Protein AF-A0A2D4T3S3-F1 (afdb_monomer_lite)

Sequence (102 aa):
MTRSVIGITALINLLMACPVAAAEGDLDTTFDSDGKVTTAIGSSRDFASAVAIQSDGKIVAAGHSPSGSSFDTVDFALVRYNTDGTLDTNFDSDGKVTTDIG

Structure (mmCIF, N/CA/C/O backbone):
data_AF-A0A2D4T3S3-F1
#
_entry.id   AF-A0A2D4T3S3-F1
#
loop_
_atom_site.group_PDB
_atom_site.id
_atom_site.type_symbol
_atom_site.label_atom_id
_atom_site.label_alt_id
_atom_site.label_comp_id
_atom_site.label_asym_id
_atom_site.label_entity_id
_atom_site.label_seq_id
_atom_site.pdbx_PDB_ins_code
_atom_site.Cartn_x
_atom_site.Cartn_y
_atom_site.Cartn_z
_atom_site.occupancy
_atom_site.B_iso_or_equiv
_atom_site.auth_seq_id
_atom_site.auth_comp_id
_atom_site.auth_asym_id
_atom_site.auth_atom_id
_atom_site.pdbx_PDB_model_num
ATOM 1 N N . MET A 1 1 ? -25.706 11.082 66.989 1.00 45.84 1 MET A N 1
ATOM 2 C CA . MET A 1 1 ? -24.811 10.378 66.048 1.00 45.84 1 MET A CA 1
ATOM 3 C C . MET A 1 1 ? -24.843 11.151 64.744 1.00 45.84 1 MET A C 1
ATOM 5 O O . MET A 1 1 ? -25.728 10.933 63.933 1.00 45.84 1 MET A O 1
ATOM 9 N N . THR A 1 2 ? -23.946 12.117 64.592 1.00 44.47 2 THR A N 1
ATOM 10 C CA . THR A 1 2 ? -23.923 13.015 63.431 1.00 44.47 2 THR A CA 1
ATOM 11 C C . THR A 1 2 ? -22.518 12.903 62.862 1.00 44.47 2 THR A C 1
ATOM 13 O O . THR A 1 2 ? -21.573 13.362 63.497 1.00 44.47 2 THR A O 1
ATOM 16 N N . ARG A 1 3 ? -22.344 12.181 61.749 1.00 49.19 3 ARG A N 1
ATOM 17 C CA . ARG A 1 3 ? -21.031 12.033 61.103 1.00 49.19 3 ARG A CA 1
ATOM 18 C C . ARG A 1 3 ? -20.910 13.063 59.984 1.00 49.19 3 ARG A C 1
ATOM 20 O O . ARG A 1 3 ? -21.746 13.114 59.092 1.00 49.19 3 ARG A O 1
ATOM 27 N N . SER A 1 4 ? -19.855 13.860 60.089 1.00 50.09 4 SER A N 1
ATOM 28 C CA . SER A 1 4 ? -19.359 14.859 59.145 1.00 50.09 4 SER A CA 1
ATOM 29 C C . SER A 1 4 ? -17.988 14.399 58.642 1.00 50.09 4 SER A C 1
ATOM 31 O O . SER A 1 4 ? -17.202 14.008 59.500 1.00 50.09 4 SER A O 1
ATOM 33 N N . VAL A 1 5 ? -17.734 14.437 57.321 1.00 47.16 5 VAL A N 1
ATOM 34 C CA . VAL A 1 5 ? -16.470 14.790 56.604 1.00 47.16 5 VAL A CA 1
ATOM 35 C C . VAL A 1 5 ? -16.870 14.952 55.111 1.00 47.16 5 VAL A C 1
ATOM 37 O O . VAL A 1 5 ? -17.448 14.026 54.557 1.00 47.16 5 VAL A O 1
ATOM 40 N N . ILE A 1 6 ? -16.906 16.131 54.473 1.00 49.56 6 ILE A N 1
ATOM 41 C CA . ILE A 1 6 ? -15.836 16.858 53.744 1.00 49.56 6 ILE A CA 1
ATOM 42 C C . ILE A 1 6 ? -14.884 15.937 52.948 1.00 49.56 6 ILE A C 1
ATOM 44 O O . ILE A 1 6 ? -14.022 15.292 53.531 1.00 49.56 6 ILE A O 1
ATOM 48 N N . GLY A 1 7 ? -14.981 15.919 51.612 1.00 39.91 7 GLY A N 1
ATOM 49 C CA . GLY A 1 7 ? -14.015 15.213 50.761 1.00 39.91 7 GLY A CA 1
ATOM 50 C C . GLY A 1 7 ? -14.233 15.372 49.252 1.00 39.91 7 GLY A C 1
ATOM 51 O O . GLY A 1 7 ? -14.942 14.578 48.653 1.00 39.91 7 GLY A O 1
ATOM 52 N N . ILE A 1 8 ? -13.527 16.350 48.671 1.00 45.59 8 ILE A N 1
ATOM 53 C CA . ILE A 1 8 ? -13.042 16.423 47.275 1.00 45.59 8 ILE A CA 1
ATOM 54 C C . ILE A 1 8 ? -14.026 16.921 46.196 1.00 45.59 8 ILE A C 1
ATOM 56 O O . ILE A 1 8 ? -14.785 16.198 45.562 1.00 45.59 8 ILE A O 1
ATOM 60 N N . THR A 1 9 ? -13.896 18.217 45.925 1.00 48.25 9 THR A N 1
ATOM 61 C CA . THR A 1 9 ? -14.133 18.878 44.639 1.00 48.25 9 THR A CA 1
ATOM 62 C C . THR A 1 9 ? -13.285 18.277 43.512 1.00 48.25 9 THR A C 1
ATOM 64 O O . THR A 1 9 ? -12.060 18.345 43.577 1.00 48.25 9 THR A O 1
ATOM 67 N N . ALA A 1 10 ? -13.932 17.830 42.435 1.00 38.59 10 ALA A N 1
ATOM 68 C CA . ALA A 1 10 ? -13.454 18.009 41.064 1.00 38.59 10 ALA A CA 1
ATOM 69 C C . ALA A 1 10 ? -14.658 17.988 40.111 1.00 38.59 10 ALA A C 1
ATOM 71 O O . ALA A 1 10 ? -15.217 16.943 39.789 1.00 38.59 10 ALA A O 1
ATOM 72 N N . LEU A 1 11 ? -15.063 19.178 39.678 1.00 52.78 11 LEU A N 1
ATOM 73 C CA . LEU A 1 11 ? -15.821 19.364 38.452 1.00 52.78 11 LEU A CA 1
ATOM 74 C C . LEU A 1 11 ? -14.875 18.999 37.290 1.00 52.78 11 LEU A C 1
ATOM 76 O O . LEU A 1 11 ? -13.981 19.771 36.965 1.00 52.78 11 LEU A O 1
ATOM 80 N N . ILE A 1 12 ? -15.048 17.823 36.697 1.00 48.59 12 ILE A N 1
ATOM 81 C CA . ILE A 1 12 ? -14.627 17.488 35.329 1.00 48.59 12 ILE A CA 1
ATOM 82 C C . ILE A 1 12 ? -15.872 16.797 34.759 1.00 48.59 12 ILE A C 1
ATOM 84 O O . ILE A 1 12 ? -16.220 15.688 35.146 1.00 48.59 12 ILE A O 1
ATOM 88 N N . ASN A 1 13 ? -16.772 17.559 34.126 1.00 42.00 13 ASN A N 1
ATOM 89 C CA . ASN A 1 13 ? -16.961 17.499 32.672 1.00 42.00 13 ASN A CA 1
ATOM 90 C C . ASN A 1 13 ? -16.441 16.167 32.114 1.00 42.00 13 ASN A C 1
ATOM 92 O O . ASN A 1 13 ? -15.243 15.950 32.048 1.00 42.00 13 ASN A O 1
ATOM 96 N N . LEU A 1 14 ? -17.275 15.264 31.636 1.00 40.84 14 LEU A N 1
ATOM 97 C CA . LEU A 1 14 ? -17.964 15.512 30.387 1.00 40.84 14 LEU A CA 1
ATOM 98 C C . LEU A 1 14 ? -18.916 14.343 30.162 1.00 40.84 14 LEU A C 1
ATOM 100 O O . LEU A 1 14 ? -18.547 13.186 30.353 1.00 40.84 14 LEU A O 1
ATOM 104 N N . LEU A 1 15 ? -20.131 14.685 29.748 1.00 48.16 15 LEU A N 1
ATOM 105 C CA . LEU A 1 15 ? -20.966 13.907 28.850 1.00 48.16 15 LEU A CA 1
ATOM 106 C C . LEU A 1 15 ? -20.109 12.914 28.042 1.00 48.16 15 LEU A C 1
ATOM 108 O O . LEU A 1 15 ? -19.521 13.293 27.033 1.00 48.16 15 LEU A O 1
ATOM 112 N N . MET A 1 16 ? -20.061 11.641 28.431 1.00 53.31 16 MET A N 1
ATOM 113 C CA . MET A 1 16 ? -19.886 10.632 27.398 1.00 53.31 16 MET A CA 1
ATOM 114 C C . MET A 1 16 ? -21.230 10.603 26.697 1.00 53.31 16 MET A C 1
ATOM 116 O O . MET A 1 16 ? -22.124 9.823 27.017 1.00 53.31 16 MET A O 1
ATOM 120 N N . ALA A 1 17 ? -21.403 11.555 25.783 1.00 44.06 17 ALA A N 1
ATOM 121 C CA . ALA A 1 17 ? -22.270 11.333 24.659 1.00 44.06 17 ALA A CA 1
ATOM 122 C C . ALA A 1 17 ? -21.898 9.932 24.173 1.00 44.06 17 ALA A C 1
ATOM 124 O O . ALA A 1 17 ? -20.708 9.620 24.087 1.00 44.06 17 ALA A O 1
ATOM 125 N N . CYS A 1 18 ? -22.887 9.085 23.893 1.00 38.41 18 CYS A N 1
ATOM 126 C CA . CYS A 1 18 ? -22.701 8.079 22.855 1.00 38.41 18 CYS A CA 1
ATOM 127 C C . CYS A 1 18 ? -21.909 8.801 21.755 1.00 38.41 18 CYS A C 1
ATOM 129 O O . CYS A 1 18 ? -22.437 9.819 21.298 1.00 38.41 18 CYS A O 1
ATOM 131 N N . PRO A 1 19 ? -20.623 8.482 21.523 1.00 54.56 19 PRO A N 1
ATOM 132 C CA . PRO A 1 19 ? -19.677 9.427 20.939 1.00 54.56 19 PRO A CA 1
ATOM 133 C C . PRO A 1 19 ? -19.986 9.545 19.462 1.00 54.56 19 PRO A C 1
ATOM 135 O O . PRO A 1 19 ? -19.291 8.911 18.700 1.00 54.56 19 PRO A O 1
ATOM 138 N N . VAL A 1 20 ? -21.093 10.215 19.105 1.00 54.59 20 VAL A N 1
ATOM 139 C CA . VAL A 1 20 ? -21.841 10.046 17.850 1.00 54.59 20 VAL A CA 1
ATOM 140 C C . VAL A 1 20 ? -21.464 8.701 17.243 1.00 54.59 20 VAL A C 1
ATOM 142 O O . VAL A 1 20 ? -20.644 8.666 16.334 1.00 54.59 20 VAL A O 1
ATOM 145 N N . ALA A 1 21 ? -21.879 7.601 17.898 1.00 59.72 21 ALA A N 1
ATOM 146 C CA . ALA A 1 21 ? -21.486 6.264 17.461 1.00 59.72 21 ALA A CA 1
ATOM 147 C C . ALA A 1 21 ? -21.746 6.217 15.962 1.00 59.72 21 ALA A C 1
ATOM 149 O O . ALA A 1 21 ? -22.881 6.510 15.582 1.00 59.72 21 ALA A O 1
ATOM 150 N N . ALA A 1 22 ? -20.683 5.993 15.179 1.00 60.84 22 ALA A N 1
ATOM 151 C CA . ALA A 1 22 ? -20.711 5.979 13.724 1.00 60.84 22 ALA A CA 1
ATOM 152 C C . ALA A 1 22 ? -22.071 5.438 13.274 1.00 60.84 22 ALA A C 1
ATOM 154 O O . ALA A 1 22 ? -22.442 4.315 13.635 1.00 60.84 22 ALA A O 1
ATOM 155 N N . ALA A 1 23 ? -22.877 6.287 12.637 1.00 71.50 23 ALA A N 1
ATOM 156 C CA . ALA A 1 23 ? -24.165 5.853 12.136 1.00 71.50 23 ALA A CA 1
ATOM 157 C C . ALA A 1 23 ? -23.919 4.728 11.125 1.00 71.50 23 ALA A C 1
ATOM 159 O O . ALA A 1 23 ? -22.847 4.635 10.528 1.00 71.50 23 ALA A O 1
ATOM 160 N N . GLU A 1 24 ? -24.895 3.847 10.917 1.00 79.69 24 GLU A N 1
ATOM 161 C CA . GLU A 1 24 ? -24.763 2.850 9.856 1.00 79.69 24 GLU A CA 1
ATOM 162 C C . GLU A 1 24 ? -24.490 3.559 8.518 1.00 79.69 24 GLU A C 1
ATOM 164 O O . GLU A 1 24 ? -25.284 4.386 8.070 1.00 79.69 24 GLU A O 1
ATOM 169 N N . GLY A 1 25 ? -23.347 3.250 7.901 1.00 85.50 25 GLY A N 1
ATOM 170 C CA . GLY A 1 25 ? -22.877 3.901 6.676 1.00 85.50 25 GLY A CA 1
ATOM 171 C C . GLY A 1 25 ? -21.832 5.006 6.874 1.00 85.50 25 GLY A C 1
ATOM 172 O O . GLY A 1 25 ? -21.259 5.446 5.877 1.00 85.50 25 GLY A O 1
ATOM 173 N N . ASP A 1 26 ? -21.538 5.415 8.111 1.00 89.81 26 ASP A N 1
ATOM 174 C CA . ASP A 1 26 ? -20.377 6.257 8.407 1.00 89.81 26 ASP A CA 1
ATOM 175 C C . ASP A 1 26 ? -19.075 5.469 8.200 1.00 89.81 26 ASP A C 1
ATOM 177 O O . ASP A 1 26 ? -19.019 4.247 8.365 1.00 89.81 26 ASP A O 1
ATOM 181 N N . LEU A 1 27 ? -18.009 6.186 7.839 1.00 91.25 27 LEU A N 1
ATOM 182 C CA . LEU A 1 27 ? -16.672 5.605 7.769 1.00 91.25 27 LEU A CA 1
ATOM 183 C C . LEU A 1 27 ? -16.211 5.168 9.168 1.00 91.25 27 LEU A C 1
ATOM 185 O O . LEU A 1 27 ? -16.406 5.884 10.152 1.00 91.25 27 LEU A O 1
ATOM 189 N N . ASP A 1 28 ? -15.565 4.005 9.244 1.00 91.38 28 ASP A N 1
ATOM 190 C CA . ASP A 1 28 ? -14.999 3.479 10.486 1.00 91.38 28 ASP A CA 1
ATOM 191 C C . ASP A 1 28 ? -13.727 4.244 10.855 1.00 91.38 28 ASP A C 1
ATOM 193 O O . ASP A 1 28 ? -12.641 3.916 10.396 1.00 91.38 28 ASP A O 1
ATOM 197 N N . THR A 1 29 ? -13.834 5.252 11.717 1.00 92.94 29 THR A N 1
ATOM 198 C CA . THR A 1 29 ? -12.696 6.097 12.119 1.00 92.94 29 THR A CA 1
ATOM 199 C C . THR A 1 29 ? -11.624 5.368 12.932 1.00 92.94 29 THR A C 1
ATOM 201 O O . THR A 1 29 ? -10.573 5.945 13.205 1.00 92.94 29 THR A O 1
ATOM 204 N N . THR A 1 30 ? -11.835 4.102 13.308 1.00 92.38 30 THR A N 1
ATOM 205 C CA . THR A 1 30 ? -10.764 3.264 13.871 1.00 92.38 30 THR A CA 1
ATOM 206 C C . THR A 1 30 ? -9.809 2.730 12.798 1.00 92.38 30 THR A C 1
ATOM 208 O O . THR A 1 30 ? -8.721 2.262 13.130 1.00 92.38 30 THR A O 1
ATOM 211 N N . PHE A 1 31 ? -10.177 2.870 11.522 1.00 94.56 31 PHE A N 1
ATOM 212 C CA . PHE A 1 31 ? -9.363 2.560 10.355 1.00 94.56 31 PHE A CA 1
ATOM 213 C C . PHE A 1 31 ? -8.676 3.836 9.835 1.00 94.56 31 PHE A C 1
ATOM 215 O O . PHE A 1 31 ? -9.333 4.725 9.307 1.00 94.56 31 PHE A O 1
ATOM 222 N N . ASP A 1 32 ? -7.362 3.968 10.015 1.00 94.75 32 ASP A N 1
ATOM 223 C CA . ASP A 1 32 ? -6.557 5.140 9.601 1.00 94.75 32 ASP A CA 1
ATOM 224 C C . ASP A 1 32 ? -7.083 6.519 10.084 1.00 94.75 32 ASP A C 1
ATOM 226 O O . ASP A 1 32 ? -6.890 7.554 9.454 1.00 94.75 32 ASP A O 1
ATOM 230 N N . SER A 1 33 ? -7.734 6.567 11.255 1.00 92.56 33 SER A N 1
ATOM 231 C CA . SER A 1 33 ? -8.292 7.771 11.917 1.00 92.56 33 SER A CA 1
ATOM 232 C C . SER A 1 33 ? -9.431 8.506 11.188 1.00 92.56 33 SER A C 1
ATOM 234 O O . SER A 1 33 ? -10.278 9.108 11.849 1.00 92.56 33 SER A O 1
ATOM 236 N N . ASP A 1 34 ? -9.475 8.486 9.855 1.00 92.12 34 ASP A N 1
ATOM 237 C CA . ASP A 1 34 ? -10.519 9.105 9.027 1.00 92.12 34 ASP A CA 1
ATOM 238 C C . ASP A 1 34 ? -11.392 8.077 8.277 1.00 92.12 34 ASP A C 1
ATOM 240 O O . ASP A 1 34 ? -12.314 8.449 7.545 1.00 92.12 34 ASP A O 1
ATOM 244 N N . GLY A 1 35 ? -11.133 6.788 8.510 1.00 94.69 35 GLY A N 1
ATOM 245 C CA . GLY A 1 35 ? -11.889 5.649 8.004 1.00 94.69 35 GLY A CA 1
ATOM 246 C C . GLY A 1 35 ? -11.559 5.211 6.587 1.00 94.69 35 GLY A C 1
ATOM 247 O O . GLY A 1 35 ? -12.326 4.461 5.978 1.00 94.69 35 GLY A O 1
ATOM 248 N N . LYS A 1 36 ? -10.423 5.652 6.045 1.00 94.88 36 LYS A N 1
ATOM 249 C CA . LYS A 1 36 ? -9.904 5.210 4.748 1.00 94.88 36 LYS A CA 1
ATOM 250 C C . LYS A 1 36 ? -8.383 5.301 4.736 1.00 94.88 36 LYS A C 1
ATOM 252 O O . LYS A 1 36 ? -7.814 6.181 5.345 1.00 94.88 36 LYS A O 1
ATOM 257 N N . VAL A 1 37 ? -7.737 4.470 3.927 1.00 95.94 37 VAL A N 1
ATOM 258 C CA . VAL A 1 37 ? -6.297 4.585 3.672 1.00 95.94 37 VAL A CA 1
ATOM 259 C C . VAL A 1 37 ? -6.052 4.776 2.183 1.00 95.94 37 VAL A C 1
ATOM 261 O O . VAL A 1 37 ? -6.676 4.121 1.343 1.00 95.94 37 VAL A O 1
ATOM 264 N N . THR A 1 38 ? -5.136 5.678 1.837 1.00 94.69 38 THR A N 1
ATOM 265 C CA . THR A 1 38 ? -4.638 5.835 0.466 1.00 94.69 38 THR A CA 1
ATOM 266 C C . THR A 1 38 ? -3.128 5.705 0.457 1.00 94.69 38 THR A C 1
ATOM 268 O O . THR A 1 38 ? -2.429 6.526 1.048 1.00 94.69 38 THR A O 1
ATOM 271 N N . THR A 1 39 ? -2.627 4.703 -0.256 1.00 95.00 39 THR A N 1
ATOM 272 C CA . THR A 1 39 ? -1.196 4.407 -0.316 1.00 95.00 39 THR A CA 1
ATOM 273 C C . THR A 1 39 ? -0.675 4.645 -1.719 1.00 95.00 39 THR A C 1
ATOM 275 O O . THR A 1 39 ? -1.128 3.998 -2.659 1.00 95.00 39 THR A O 1
ATOM 278 N N . ALA A 1 40 ? 0.300 5.542 -1.842 1.00 93.88 40 ALA A N 1
ATOM 279 C CA . ALA A 1 40 ? 1.059 5.707 -3.075 1.00 93.88 40 ALA A CA 1
ATOM 280 C C . ALA A 1 40 ? 2.071 4.563 -3.231 1.00 93.88 40 ALA A C 1
ATOM 282 O O . ALA A 1 40 ? 2.786 4.229 -2.274 1.00 93.88 40 ALA A O 1
ATOM 283 N N . ILE A 1 41 ? 2.129 3.988 -4.429 1.00 91.81 41 ILE A N 1
ATOM 284 C CA . ILE A 1 41 ? 3.082 2.944 -4.818 1.00 91.81 41 ILE A CA 1
ATOM 285 C C . ILE A 1 41 ? 4.103 3.532 -5.783 1.00 91.81 41 ILE A C 1
ATOM 287 O O . ILE A 1 41 ? 5.291 3.576 -5.465 1.00 91.81 41 ILE A O 1
ATOM 291 N N . GLY A 1 42 ? 3.631 4.027 -6.927 1.00 84.88 42 GLY A N 1
ATOM 292 C CA . GLY A 1 42 ? 4.459 4.654 -7.945 1.00 84.88 42 GLY A CA 1
ATOM 293 C C . GLY A 1 42 ? 4.437 6.182 -7.903 1.00 84.88 42 GLY A C 1
ATOM 294 O O . GLY A 1 42 ? 4.005 6.826 -6.948 1.00 84.88 42 GLY A O 1
ATOM 295 N N . SER A 1 43 ? 4.913 6.780 -8.996 1.00 82.69 43 SER A N 1
ATOM 296 C CA . SER A 1 43 ? 4.874 8.236 -9.224 1.00 82.69 43 SER A CA 1
ATOM 297 C C . SER A 1 43 ? 3.664 8.693 -10.052 1.00 82.69 43 SER A C 1
ATOM 299 O O . SER A 1 43 ? 3.510 9.885 -10.321 1.00 82.69 43 SER A O 1
ATOM 301 N N . SER A 1 44 ? 2.815 7.749 -10.470 1.00 85.38 44 SER A N 1
ATOM 302 C CA . SER A 1 44 ? 1.669 7.962 -11.357 1.00 85.38 44 SER A CA 1
ATOM 303 C C . SER A 1 44 ? 0.367 7.487 -10.692 1.00 85.38 44 SER A C 1
ATOM 305 O O . SER A 1 44 ? 0.280 7.392 -9.472 1.00 85.38 44 SER A O 1
ATOM 307 N N . ARG A 1 45 ? -0.687 7.257 -11.482 1.00 87.88 45 ARG A N 1
ATOM 308 C CA . ARG A 1 45 ? -1.978 6.762 -10.988 1.00 87.88 45 ARG A CA 1
ATOM 309 C C . ARG A 1 45 ? -1.902 5.269 -10.684 1.00 87.88 45 ARG A C 1
ATOM 311 O O . ARG A 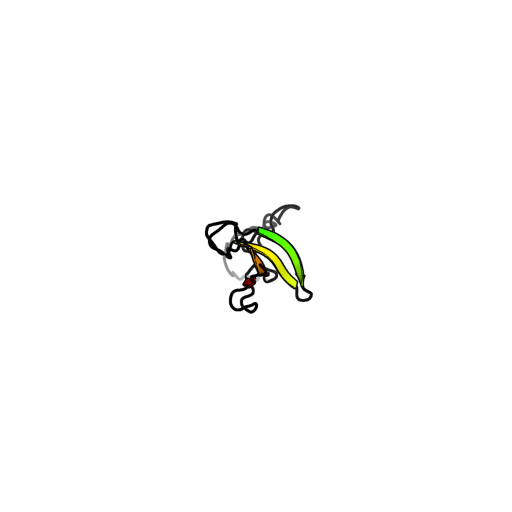1 45 ? -1.823 4.468 -11.611 1.00 87.88 45 ARG A O 1
ATOM 318 N N . ASP A 1 46 ? -2.006 4.935 -9.406 1.00 91.94 46 ASP A N 1
ATOM 319 C CA . ASP A 1 46 ? -2.134 3.564 -8.917 1.00 91.94 46 ASP A CA 1
ATOM 320 C C . ASP A 1 46 ? -3.606 3.119 -8.927 1.00 91.94 46 ASP A C 1
ATOM 322 O O . ASP A 1 46 ? -4.511 3.913 -8.645 1.00 91.94 46 ASP A O 1
ATOM 326 N N . PHE A 1 47 ? -3.857 1.842 -9.219 1.00 92.81 47 PHE A N 1
ATOM 327 C CA . PHE A 1 47 ? -5.212 1.290 -9.274 1.00 92.81 47 PHE A CA 1
ATOM 328 C C . PHE A 1 47 ? -5.341 0.044 -8.405 1.00 92.81 47 PHE A C 1
ATOM 330 O O . PHE A 1 47 ? -4.769 -0.997 -8.719 1.00 92.81 47 PHE A O 1
ATOM 337 N N . ALA A 1 48 ? -6.171 0.112 -7.362 1.00 95.50 48 ALA A N 1
ATOM 338 C CA . ALA A 1 48 ? -6.604 -1.061 -6.607 1.00 95.50 48 ALA A CA 1
ATOM 339 C C . ALA A 1 48 ? -7.808 -1.715 -7.304 1.00 95.50 48 ALA A C 1
ATOM 341 O O . ALA A 1 48 ? -8.807 -1.055 -7.581 1.00 95.50 48 ALA A O 1
ATOM 342 N N . SER A 1 49 ? -7.706 -3.008 -7.607 1.00 96.50 49 SER A N 1
ATOM 343 C CA . SER A 1 49 ? -8.726 -3.765 -8.352 1.00 96.50 49 SER A CA 1
ATOM 344 C C . SER A 1 49 ? -9.366 -4.883 -7.531 1.00 96.50 49 SER A C 1
ATOM 346 O O . SER A 1 49 ? -10.484 -5.299 -7.827 1.00 96.50 49 SER A O 1
ATOM 348 N N . ALA A 1 50 ? -8.673 -5.379 -6.507 1.00 97.81 50 ALA A N 1
ATOM 349 C CA . ALA A 1 50 ? -9.172 -6.437 -5.641 1.00 97.81 50 ALA A CA 1
ATOM 350 C C . ALA A 1 50 ? -8.716 -6.230 -4.196 1.00 97.81 50 ALA A C 1
ATOM 352 O O . ALA A 1 50 ? -7.680 -5.620 -3.933 1.00 97.81 50 ALA A O 1
ATOM 353 N N . VAL A 1 51 ? -9.493 -6.777 -3.263 1.00 97.56 51 VAL A N 1
ATOM 354 C CA . VAL A 1 51 ? -9.177 -6.794 -1.836 1.00 97.56 51 VAL A CA 1
ATOM 355 C C . VAL A 1 51 ? -9.526 -8.156 -1.250 1.00 97.56 51 VAL A C 1
ATOM 357 O O . VAL A 1 51 ? -10.519 -8.772 -1.639 1.00 97.56 51 VAL A O 1
ATOM 360 N N . ALA A 1 52 ? -8.704 -8.630 -0.320 1.00 98.19 52 ALA A N 1
ATOM 361 C CA . ALA A 1 52 ? -8.947 -9.848 0.436 1.00 98.19 52 ALA A CA 1
ATOM 362 C C . ALA A 1 52 ? -8.526 -9.667 1.896 1.00 98.19 52 ALA A C 1
ATOM 364 O O . ALA A 1 52 ? -7.556 -8.971 2.195 1.00 98.19 52 ALA A O 1
ATOM 365 N N . ILE A 1 53 ? -9.241 -10.337 2.798 1.00 98.06 53 ILE A N 1
ATOM 366 C CA . ILE A 1 53 ? -8.886 -10.421 4.216 1.00 98.06 53 ILE A CA 1
ATOM 367 C C . ILE A 1 53 ? -8.194 -11.766 4.442 1.00 98.06 53 ILE A C 1
ATOM 369 O O . ILE A 1 53 ? -8.713 -12.816 4.058 1.00 98.06 53 ILE A O 1
ATOM 373 N N . GLN A 1 54 ? -7.004 -11.734 5.031 1.00 97.31 54 GLN A N 1
ATOM 374 C CA . GLN A 1 54 ? -6.231 -12.916 5.394 1.00 97.31 54 GLN A CA 1
ATOM 375 C C . GLN A 1 54 ? -6.761 -13.533 6.698 1.00 97.31 54 GLN A C 1
ATOM 377 O O . GLN A 1 54 ? -7.475 -12.899 7.472 1.00 97.31 54 GLN A O 1
ATOM 382 N N . SER A 1 55 ? -6.394 -14.785 6.978 1.00 97.69 55 SER A N 1
ATOM 383 C CA . SER A 1 55 ? -6.855 -15.502 8.179 1.00 97.69 55 SER A CA 1
ATOM 384 C C . SER A 1 55 ? -6.394 -14.879 9.501 1.00 97.69 55 SER A C 1
ATOM 386 O O . SER A 1 55 ? -6.968 -15.175 10.543 1.00 97.69 55 SER A O 1
ATOM 388 N N . ASP A 1 56 ? -5.347 -14.055 9.472 1.00 96.31 56 ASP A N 1
ATO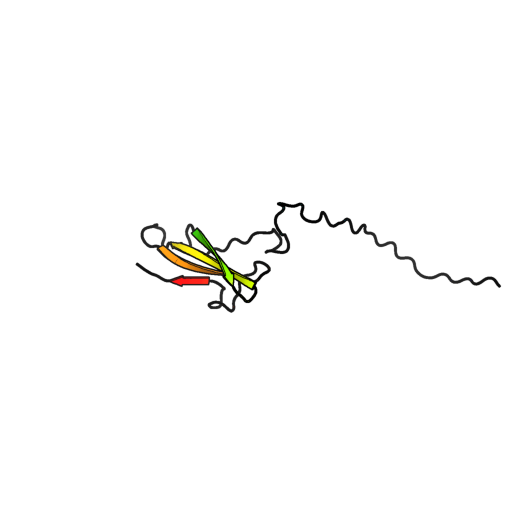M 389 C CA . ASP A 1 56 ? -4.828 -13.310 10.622 1.00 96.31 56 ASP A CA 1
ATOM 390 C C . ASP A 1 56 ? -5.473 -11.919 10.783 1.00 96.31 56 ASP A C 1
ATOM 392 O O . ASP A 1 56 ? -5.055 -11.147 11.642 1.00 96.31 56 ASP A O 1
ATOM 396 N N . GLY A 1 57 ? -6.481 -11.599 9.963 1.00 97.12 57 GLY A N 1
ATOM 397 C CA . GLY A 1 57 ? -7.194 -10.324 9.970 1.00 97.12 57 GLY A CA 1
ATOM 398 C C . GLY A 1 57 ? -6.533 -9.222 9.141 1.00 97.12 57 GLY A C 1
ATOM 399 O O . GLY A 1 57 ? -7.153 -8.180 8.940 1.00 97.12 57 GLY A O 1
ATOM 400 N N . LYS A 1 58 ? -5.318 -9.427 8.617 1.00 98.00 58 LYS A N 1
ATOM 401 C CA . LYS A 1 58 ? -4.680 -8.440 7.739 1.00 98.00 58 LYS A CA 1
ATOM 402 C C . LYS A 1 58 ? -5.414 -8.324 6.410 1.00 98.00 58 LYS A C 1
ATOM 404 O O . LYS A 1 58 ? -6.047 -9.269 5.938 1.00 98.00 58 LYS A O 1
ATOM 409 N N . ILE A 1 59 ? -5.287 -7.169 5.778 1.00 98.38 59 ILE A N 1
ATOM 410 C CA . ILE A 1 59 ? -5.977 -6.845 4.533 1.00 98.38 59 ILE A CA 1
ATOM 411 C C . ILE A 1 59 ? -4.938 -6.747 3.428 1.00 98.38 59 ILE A C 1
ATOM 413 O O . ILE A 1 59 ? -3.950 -6.036 3.572 1.00 98.38 59 ILE A O 1
ATOM 417 N N . VAL A 1 60 ? -5.163 -7.437 2.314 1.00 98.12 60 VAL A N 1
ATOM 418 C CA . VAL A 1 60 ? -4.328 -7.327 1.116 1.00 98.12 60 VAL A CA 1
ATOM 419 C C . VAL A 1 60 ? -5.143 -6.666 0.017 1.00 98.12 60 VAL A C 1
ATOM 421 O O . VAL A 1 60 ? -6.197 -7.173 -0.366 1.00 98.12 60 VAL A O 1
ATOM 424 N N . ALA A 1 61 ? -4.641 -5.549 -0.500 1.00 98.19 61 ALA A N 1
ATOM 425 C CA . ALA A 1 61 ? -5.139 -4.907 -1.706 1.00 98.19 61 ALA A CA 1
ATOM 426 C C . ALA A 1 61 ? -4.228 -5.272 -2.883 1.00 98.19 61 ALA A C 1
ATOM 428 O O . ALA A 1 61 ? -3.004 -5.208 -2.768 1.00 98.19 61 ALA A O 1
ATOM 429 N N . ALA A 1 62 ? -4.826 -5.653 -4.009 1.00 97.56 62 ALA A N 1
ATOM 430 C CA . ALA A 1 62 ? -4.124 -6.006 -5.235 1.00 97.56 62 ALA A CA 1
ATOM 431 C C . ALA A 1 62 ? -4.543 -5.092 -6.383 1.00 97.56 62 ALA A C 1
ATOM 433 O O . ALA A 1 62 ? -5.700 -4.664 -6.482 1.00 97.56 62 ALA A O 1
ATOM 434 N N . GLY A 1 63 ? -3.596 -4.805 -7.264 1.00 95.56 63 GLY A N 1
ATOM 435 C CA . GLY A 1 63 ? -3.759 -3.779 -8.271 1.00 95.56 63 GLY A CA 1
ATOM 436 C C . GLY A 1 63 ? -2.607 -3.718 -9.255 1.00 95.56 63 GLY A C 1
ATOM 437 O O 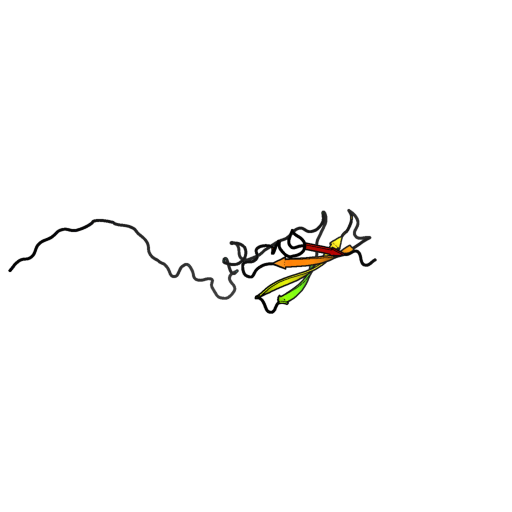. GLY A 1 63 ? -1.866 -4.683 -9.434 1.00 95.56 63 GLY A O 1
ATOM 438 N N . HIS A 1 64 ? -2.471 -2.565 -9.893 1.00 93.19 64 HIS A N 1
ATOM 439 C CA . HIS A 1 64 ? -1.354 -2.269 -10.775 1.00 93.19 64 HIS A CA 1
ATOM 440 C C . HIS A 1 64 ? -0.888 -0.823 -10.603 1.00 93.19 64 HIS A C 1
ATOM 442 O O . HIS A 1 64 ? -1.687 0.071 -10.304 1.00 93.19 64 HIS A O 1
ATOM 448 N N . SER A 1 65 ? 0.411 -0.617 -10.796 1.00 92.69 65 SER A N 1
ATOM 449 C CA . SER A 1 65 ? 1.090 0.676 -10.723 1.00 92.69 65 SER A CA 1
ATOM 450 C C . SER A 1 65 ? 1.920 0.867 -11.993 1.00 92.69 65 SER A C 1
ATOM 452 O O . SER A 1 65 ? 2.708 -0.016 -12.324 1.00 92.69 65 SER A O 1
ATOM 454 N N . PRO A 1 66 ? 1.804 1.992 -12.715 1.00 89.50 66 PRO A N 1
ATOM 455 C CA . PRO A 1 66 ? 2.689 2.282 -13.839 1.00 89.50 66 PRO A CA 1
ATOM 456 C C . PRO A 1 66 ? 4.161 2.362 -13.399 1.00 89.50 66 PRO A C 1
ATOM 458 O O . PRO A 1 66 ? 4.474 3.054 -12.427 1.00 89.50 66 PRO A O 1
ATOM 461 N N . SER A 1 67 ? 5.072 1.715 -14.133 1.00 81.62 67 SER A N 1
ATOM 462 C CA . SER A 1 67 ? 6.527 1.745 -13.869 1.00 81.62 67 SER A CA 1
ATOM 463 C C . SER A 1 67 ? 7.240 2.982 -14.443 1.00 81.62 67 SER A C 1
ATOM 465 O O . SER A 1 67 ? 8.461 3.113 -14.349 1.00 81.62 67 SER A O 1
ATOM 467 N N . GLY A 1 68 ? 6.494 3.941 -15.001 1.00 76.12 68 GLY A N 1
ATOM 468 C CA . GLY A 1 68 ? 7.032 5.176 -15.568 1.00 76.12 68 GLY A CA 1
ATOM 469 C C . GLY A 1 68 ? 5.992 6.286 -15.735 1.00 76.12 68 GLY A C 1
ATOM 470 O O . GLY A 1 68 ? 4.868 6.212 -15.242 1.00 76.12 68 GLY A O 1
ATOM 471 N N . SER A 1 69 ? 6.380 7.353 -16.441 1.00 70.62 69 SER A N 1
ATOM 472 C CA . SER A 1 69 ? 5.503 8.505 -16.721 1.00 70.62 69 SER A CA 1
ATOM 473 C C . SER A 1 69 ? 4.424 8.211 -17.771 1.00 70.62 69 SER A C 1
ATOM 475 O O . SER A 1 69 ? 3.454 8.961 -17.880 1.00 70.62 69 SER A O 1
ATOM 477 N N . SER A 1 70 ? 4.600 7.133 -18.536 1.00 67.88 70 SER A N 1
ATOM 478 C CA . SER A 1 70 ? 3.648 6.628 -19.524 1.00 67.88 70 SER A CA 1
ATOM 479 C C . SER A 1 70 ? 2.945 5.380 -18.984 1.00 67.88 70 SER A C 1
ATOM 481 O O . SER A 1 70 ? 3.539 4.617 -18.230 1.00 67.88 70 SER A O 1
ATOM 483 N N . PHE A 1 71 ? 1.705 5.131 -19.413 1.00 72.06 71 PHE A N 1
ATOM 484 C CA . PHE A 1 71 ? 0.950 3.905 -19.094 1.00 72.06 71 PHE A CA 1
ATOM 485 C C . PHE A 1 71 ? 1.360 2.703 -19.968 1.00 72.06 71 PHE A C 1
ATOM 487 O O . PHE A 1 71 ? 0.581 1.768 -20.136 1.00 72.06 71 PHE A O 1
ATOM 494 N N . ASP A 1 72 ? 2.554 2.752 -20.562 1.00 78.31 72 ASP A N 1
ATOM 495 C CA . ASP A 1 72 ? 3.031 1.748 -21.519 1.00 78.31 72 ASP A CA 1
ATOM 496 C C . ASP A 1 72 ? 3.509 0.472 -20.814 1.00 78.31 72 ASP A C 1
ATOM 498 O O . ASP A 1 72 ? 3.474 -0.604 -21.405 1.00 78.31 72 ASP A O 1
ATOM 502 N N . THR A 1 73 ? 3.909 0.592 -19.545 1.00 84.19 73 THR A N 1
ATOM 503 C CA . THR A 1 73 ? 4.301 -0.518 -18.674 1.00 84.19 73 THR A CA 1
ATOM 504 C C . THR A 1 73 ? 3.567 -0.396 -17.341 1.00 84.19 73 THR A C 1
ATOM 506 O O . THR A 1 73 ? 3.483 0.688 -16.750 1.00 84.19 73 THR A O 1
ATOM 509 N N . VAL A 1 74 ? 2.985 -1.503 -16.882 1.00 89.38 74 VAL A N 1
ATOM 510 C CA . VAL A 1 74 ? 2.249 -1.574 -15.617 1.00 89.38 74 VAL A CA 1
ATOM 511 C C . VAL A 1 74 ? 2.751 -2.758 -14.811 1.00 89.38 74 VAL A C 1
ATOM 513 O O . VAL A 1 74 ? 2.711 -3.899 -15.263 1.00 89.38 74 VAL A O 1
ATOM 516 N N . ASP A 1 75 ? 3.184 -2.475 -13.594 1.00 93.00 75 ASP A N 1
ATOM 517 C CA . ASP A 1 75 ? 3.641 -3.490 -12.665 1.00 93.00 75 ASP A CA 1
ATOM 518 C C . ASP A 1 75 ? 2.440 -3.985 -11.866 1.00 93.00 75 ASP A C 1
ATOM 520 O O . ASP A 1 75 ? 1.563 -3.207 -11.470 1.00 93.00 75 ASP A O 1
ATOM 524 N N . PHE A 1 76 ? 2.409 -5.282 -11.582 1.00 94.75 76 PHE A N 1
ATOM 525 C CA . PHE A 1 76 ? 1.482 -5.824 -10.603 1.00 94.75 76 PHE A CA 1
ATOM 526 C C . PHE A 1 76 ? 1.861 -5.308 -9.216 1.00 94.75 76 PHE A C 1
ATOM 528 O O . PHE A 1 76 ? 3.027 -5.368 -8.834 1.00 94.75 76 PHE A O 1
ATOM 535 N N . ALA A 1 77 ? 0.886 -4.809 -8.459 1.00 95.94 77 ALA A N 1
ATOM 536 C CA . ALA A 1 77 ? 1.118 -4.213 -7.151 1.00 95.94 77 ALA A CA 1
ATOM 537 C C . ALA A 1 77 ? 0.273 -4.892 -6.069 1.00 95.94 77 ALA A C 1
ATOM 539 O O . ALA A 1 77 ? -0.919 -5.157 -6.253 1.00 95.94 77 ALA A O 1
ATOM 540 N N . LEU A 1 78 ? 0.894 -5.126 -4.917 1.00 97.31 78 LEU A N 1
ATOM 541 C CA . LEU A 1 78 ? 0.255 -5.591 -3.694 1.00 97.31 78 LEU A CA 1
ATOM 542 C C . LEU A 1 78 ? 0.565 -4.625 -2.558 1.00 97.31 78 LEU A C 1
ATOM 544 O O . LEU A 1 78 ? 1.691 -4.155 -2.425 1.00 97.31 78 LEU A O 1
ATOM 548 N N . VAL A 1 79 ? -0.424 -4.388 -1.703 1.00 98.12 79 VAL A N 1
ATOM 549 C CA . VAL A 1 79 ? -0.253 -3.653 -0.448 1.00 98.12 79 VAL A CA 1
ATOM 550 C C . VAL A 1 79 ? -0.907 -4.438 0.668 1.00 98.12 79 VAL A C 1
ATOM 552 O O . VAL A 1 79 ? -2.035 -4.911 0.498 1.00 98.12 79 VAL A O 1
ATOM 555 N N . ARG A 1 80 ? -0.226 -4.563 1.808 1.00 98.25 80 ARG A N 1
ATOM 556 C CA . ARG A 1 80 ? -0.790 -5.195 2.998 1.00 98.25 80 ARG A CA 1
ATOM 557 C C . ARG A 1 80 ? -0.953 -4.201 4.140 1.00 98.25 80 ARG A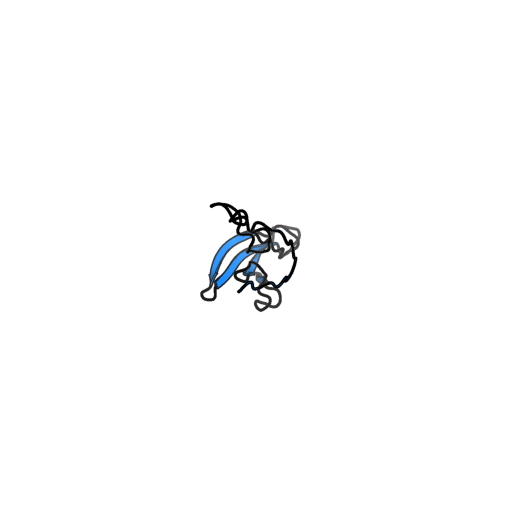 C 1
ATOM 559 O O . ARG A 1 80 ? -0.023 -3.484 4.500 1.00 98.25 80 ARG A O 1
ATOM 566 N N . TYR A 1 81 ? -2.134 -4.230 4.740 1.00 98.38 81 TYR A N 1
ATOM 567 C CA . TYR A 1 81 ? -2.512 -3.422 5.888 1.00 98.38 81 TYR A CA 1
ATOM 568 C C . TYR A 1 81 ? -2.822 -4.304 7.096 1.00 98.38 81 TYR A C 1
ATOM 570 O O . TYR A 1 81 ? -3.293 -5.440 6.965 1.00 98.38 81 TYR A O 1
ATOM 578 N N . ASN A 1 82 ? -2.591 -3.758 8.282 1.00 98.12 82 ASN A N 1
ATOM 579 C CA . ASN A 1 82 ? -3.134 -4.264 9.530 1.00 98.12 82 ASN A CA 1
ATOM 580 C C . ASN A 1 82 ? -4.649 -3.998 9.598 1.00 98.12 82 ASN A C 1
ATOM 582 O O . ASN A 1 82 ? -5.222 -3.288 8.770 1.00 98.12 82 ASN A O 1
ATOM 586 N N . THR A 1 83 ? -5.310 -4.566 10.605 1.00 97.19 83 THR A N 1
ATOM 587 C CA . THR A 1 83 ? -6.762 -4.413 10.813 1.00 97.19 83 THR A CA 1
ATOM 588 C C . THR A 1 83 ? -7.198 -2.967 11.056 1.00 97.19 83 THR A C 1
ATOM 590 O O . THR A 1 83 ? -8.359 -2.650 10.844 1.00 97.19 83 THR A O 1
ATOM 593 N N . ASP A 1 84 ? -6.283 -2.108 11.506 1.00 96.19 84 ASP A N 1
ATOM 594 C CA . ASP A 1 84 ? -6.503 -0.680 11.772 1.00 96.19 84 ASP A CA 1
ATOM 595 C C . ASP A 1 84 ? -6.184 0.221 10.562 1.00 96.19 84 ASP A C 1
ATOM 59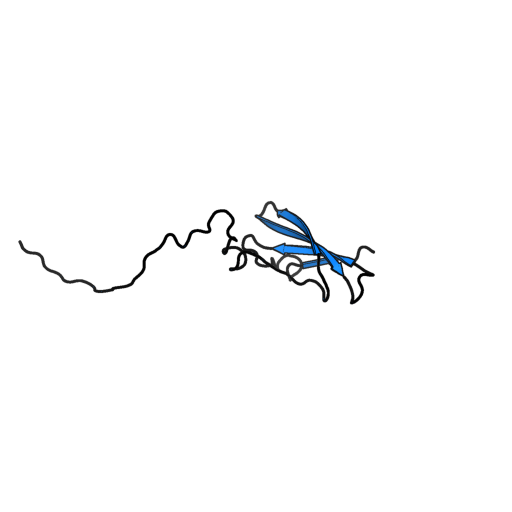7 O O . ASP A 1 84 ? -6.174 1.444 10.681 1.00 96.19 84 ASP A O 1
ATOM 601 N N . GLY A 1 85 ? -5.891 -0.368 9.398 1.00 96.75 85 GLY A N 1
ATOM 602 C CA . GLY A 1 85 ? -5.566 0.361 8.171 1.00 96.75 85 GLY A CA 1
ATOM 603 C C . GLY A 1 85 ? -4.117 0.833 8.065 1.00 96.75 85 GLY A C 1
ATOM 604 O O . GLY A 1 85 ? -3.715 1.303 7.003 1.00 96.75 85 GLY A O 1
ATOM 605 N N . THR A 1 86 ? -3.292 0.651 9.101 1.00 97.31 86 THR A N 1
ATOM 606 C CA . THR A 1 86 ? -1.857 0.958 9.014 1.00 97.31 86 THR A CA 1
ATOM 607 C C . THR A 1 86 ? -1.134 -0.035 8.100 1.00 97.31 86 THR A C 1
ATOM 609 O O . THR A 1 86 ? -1.509 -1.205 8.020 1.00 97.31 86 THR A O 1
ATOM 612 N N . LEU A 1 87 ? -0.080 0.400 7.401 1.00 97.44 87 LEU A N 1
ATOM 613 C CA . LEU A 1 87 ? 0.737 -0.500 6.574 1.00 97.44 87 LEU A CA 1
ATOM 614 C C . LEU A 1 87 ? 1.435 -1.561 7.435 1.00 97.44 87 LEU A C 1
ATOM 616 O O . LEU A 1 87 ? 2.060 -1.245 8.450 1.00 97.44 87 LEU A O 1
ATOM 620 N N . ASP A 1 88 ? 1.382 -2.820 7.001 1.00 97.94 88 ASP A N 1
ATO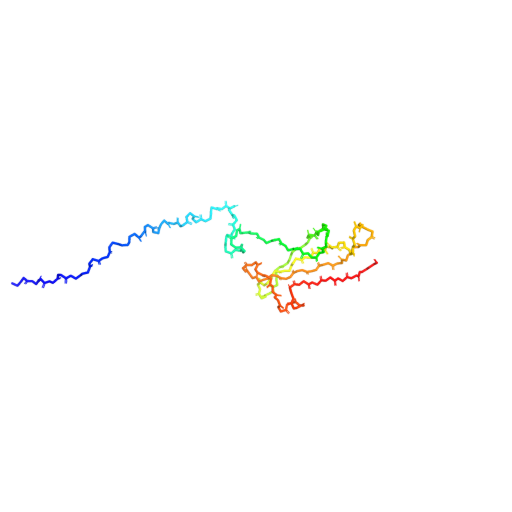M 621 C CA . ASP A 1 88 ? 2.148 -3.893 7.629 1.00 97.94 88 ASP A CA 1
ATOM 622 C C . ASP A 1 88 ? 3.580 -3.905 7.091 1.00 97.94 88 ASP A C 1
ATOM 624 O O . ASP A 1 88 ? 3.882 -4.568 6.102 1.00 97.94 88 ASP A O 1
ATOM 628 N N . THR A 1 89 ? 4.486 -3.215 7.779 1.00 96.75 89 THR A N 1
ATOM 629 C CA . THR A 1 89 ? 5.905 -3.130 7.401 1.00 96.75 89 THR A CA 1
ATOM 630 C C . THR A 1 89 ? 6.659 -4.458 7.499 1.00 96.75 89 THR A C 1
ATOM 632 O O . THR A 1 89 ? 7.789 -4.550 7.032 1.00 96.75 89 THR A O 1
ATOM 635 N N . ASN A 1 90 ? 6.064 -5.527 8.043 1.00 96.44 90 ASN A N 1
ATOM 636 C CA . ASN A 1 90 ? 6.659 -6.865 7.938 1.00 96.44 90 ASN A CA 1
ATOM 637 C C . ASN A 1 90 ? 6.426 -7.501 6.559 1.00 96.44 90 ASN A C 1
ATOM 639 O O . ASN A 1 90 ? 7.012 -8.540 6.252 1.00 96.44 90 ASN A O 1
ATOM 643 N N . PHE A 1 91 ? 5.549 -6.919 5.739 1.00 95.94 91 PHE A N 1
ATOM 644 C CA . PHE A 1 91 ? 5.358 -7.292 4.346 1.00 95.94 91 PHE A CA 1
ATOM 645 C C . PHE A 1 91 ? 6.305 -6.459 3.478 1.00 95.94 91 PHE A C 1
ATOM 647 O O . PHE A 1 91 ? 6.108 -5.261 3.335 1.00 95.94 91 PHE A O 1
ATOM 654 N N . ASP A 1 92 ? 7.363 -7.082 2.960 1.00 95.88 92 ASP A N 1
ATOM 655 C CA . ASP A 1 92 ? 8.381 -6.442 2.102 1.00 95.88 92 ASP A CA 1
ATOM 656 C C . ASP A 1 92 ? 9.030 -5.161 2.676 1.00 95.88 92 ASP A C 1
ATOM 658 O O . ASP A 1 92 ? 9.477 -4.272 1.965 1.00 95.88 92 ASP A O 1
ATOM 662 N N . SER A 1 93 ? 9.143 -5.076 4.005 1.00 95.69 93 SER A N 1
ATOM 663 C CA . SER A 1 93 ? 9.755 -3.964 4.762 1.00 95.69 93 SER A CA 1
ATOM 664 C C . SER A 1 93 ? 8.978 -2.638 4.773 1.00 95.69 93 SER A C 1
ATOM 666 O O . SER A 1 93 ? 9.155 -1.853 5.706 1.00 95.69 93 SER A O 1
ATOM 668 N N . ASP A 1 94 ? 8.114 -2.372 3.793 1.00 94.50 94 ASP A N 1
ATOM 669 C CA . ASP A 1 94 ? 7.345 -1.122 3.684 1.00 94.50 94 ASP A CA 1
ATOM 670 C C . ASP A 1 94 ? 5.830 -1.322 3.473 1.00 94.50 94 ASP A C 1
ATOM 672 O O . ASP A 1 94 ? 5.075 -0.350 3.366 1.00 94.50 94 ASP A O 1
ATOM 676 N N . GLY A 1 95 ? 5.375 -2.576 3.464 1.00 96.88 95 GLY A N 1
ATOM 677 C CA . GLY A 1 95 ? 3.982 -2.958 3.272 1.00 96.88 95 GLY A CA 1
ATOM 678 C C . GLY A 1 95 ? 3.561 -3.106 1.813 1.00 96.88 95 GLY A C 1
ATOM 679 O O . GLY A 1 95 ? 2.371 -3.317 1.568 1.00 96.88 95 GLY A O 1
ATOM 680 N N . LYS A 1 96 ? 4.479 -2.993 0.848 1.00 96.81 96 LYS A N 1
ATOM 681 C CA . LYS A 1 96 ? 4.173 -2.893 -0.583 1.00 96.81 96 LYS A CA 1
ATOM 682 C C . LYS A 1 96 ? 5.064 -3.830 -1.382 1.00 96.81 96 LYS A C 1
ATOM 684 O O . LYS A 1 96 ? 6.232 -3.974 -1.086 1.00 96.81 96 LYS A O 1
ATOM 689 N N . VAL A 1 97 ? 4.525 -4.425 -2.436 1.00 96.38 97 VAL A N 1
ATOM 690 C CA . VAL A 1 97 ? 5.303 -5.210 -3.401 1.00 96.38 97 VAL A CA 1
ATOM 691 C C . VAL A 1 97 ? 4.890 -4.773 -4.793 1.00 96.38 97 VAL A C 1
ATOM 693 O O . VAL A 1 97 ? 3.696 -4.750 -5.094 1.00 96.38 97 VAL A O 1
ATOM 696 N N . THR A 1 98 ? 5.859 -4.477 -5.656 1.00 94.62 98 THR A N 1
ATOM 697 C CA . THR A 1 98 ? 5.638 -4.377 -7.101 1.00 94.62 98 THR A CA 1
ATOM 698 C C . THR A 1 98 ? 6.364 -5.502 -7.818 1.00 94.62 98 THR A C 1
ATOM 700 O O . THR A 1 98 ? 7.435 -5.955 -7.417 1.00 94.62 98 THR A O 1
ATOM 703 N N . THR A 1 99 ? 5.750 -6.029 -8.867 1.00 93.94 99 THR A N 1
ATOM 704 C CA . THR A 1 99 ? 6.323 -7.092 -9.683 1.00 93.94 99 THR A CA 1
ATOM 705 C C . THR A 1 99 ? 6.037 -6.791 -11.138 1.00 93.94 99 THR A C 1
ATOM 707 O O . THR A 1 99 ? 4.879 -6.734 -11.553 1.00 93.94 99 THR A O 1
ATOM 710 N N . ASP A 1 100 ? 7.108 -6.617 -11.902 1.00 91.38 100 ASP A N 1
ATOM 711 C CA . ASP A 1 100 ? 7.044 -6.565 -13.354 1.00 91.38 100 ASP A CA 1
ATOM 712 C C . ASP A 1 100 ? 6.575 -7.929 -13.887 1.00 91.38 100 ASP A C 1
ATOM 714 O O . ASP A 1 100 ? 7.126 -8.981 -13.541 1.00 91.38 100 ASP A O 1
ATOM 718 N N . ILE A 1 101 ? 5.510 -7.901 -14.686 1.00 85.06 101 ILE A N 1
ATOM 719 C CA . ILE A 1 101 ? 4.912 -9.078 -15.317 1.00 85.06 101 ILE A CA 1
ATOM 720 C C . ILE A 1 101 ? 4.818 -8.939 -16.850 1.00 85.06 101 ILE A C 1
ATOM 722 O O . ILE A 1 101 ? 4.154 -9.783 -17.463 1.00 85.06 101 ILE A O 1
ATOM 726 N N . GLY A 1 102 ? 5.455 -7.927 -17.475 1.00 67.38 102 GLY A N 1
ATOM 727 C CA . GLY A 1 102 ? 5.376 -7.700 -18.930 1.00 67.38 102 GLY A CA 1
ATOM 728 C C . GLY A 1 102 ? 6.237 -6.578 -19.506 1.00 67.38 102 GLY A C 1
ATOM 729 O O . GLY A 1 102 ? 5.873 -5.402 -19.289 1.00 67.38 102 GLY A O 1
#

pLDDT: mean 82.54, std 19.52, range [38.41, 98.38]

Secondary structure (DSSP, 8-state):
-----------------------TTS--TTSTTTS------SSS--EEEEEEE-TTS-EEEEEEEESSSSTT-EEEEEEEE-TTS-B-TTSTTTSEEEE---

Radius of gyration: 23.63 Å; chains: 1; bounding box: 35×35×88 Å

Foldseek 3Di:
DDDDDDDDDDDDDDPPPVVPVQDVVRADCLAVNRNDDDDDDDPDDWDFDDWDQDPVRKIKTWTWDAPDPDNPFIWTKIFIAHNSNHGDCVVVNGRMDTHGDD